Protein AF-A0A7S1X0M6-F1 (afdb_monomer_lite)

Sequence (164 aa):
LETGEHKEVVVNGDTSEGIHVVTPTCNAQTASPELFYVFTVPRGKSYGYDIRTTDYDTVVMLMKGDCLDASNSVNCNDDGTPPGDLGSRIQGVVTEGDYYIMVDGYSSADFGPFTLRAVFVNGCTPQCDGNFCGDDGCGGMCGTCEGGEMCATDNRCYPDPCTP

pLDDT: mean 94.02, std 6.2, range [65.62, 98.75]

Radius of gyration: 17.65 Å; chains: 1; bounding box: 41×24×59 Å

Structure (mmCIF, N/CA/C/O backbone):
data_AF-A0A7S1X0M6-F1
#
_entry.id   AF-A0A7S1X0M6-F1
#
loop_
_atom_site.group_PDB
_atom_site.id
_atom_site.type_symbol
_atom_site.label_atom_id
_atom_site.label_alt_id
_atom_site.label_comp_id
_atom_site.label_asym_id
_atom_site.label_entity_id
_atom_site.label_seq_id
_atom_site.pdbx_PDB_ins_code
_atom_site.Cartn_x
_atom_site.Cartn_y
_atom_site.Cartn_z
_atom_site.occupancy
_atom_site.B_iso_or_equiv
_atom_site.auth_seq_id
_atom_site.auth_comp_id
_atom_site.auth_asym_id
_atom_site.auth_atom_id
_atom_site.pdbx_PDB_model_num
ATOM 1 N N . LEU A 1 1 ? -18.623 -2.908 -0.967 1.00 67.56 1 LEU A N 1
ATOM 2 C CA . LEU A 1 1 ? -18.394 -2.201 0.299 1.00 67.56 1 LEU A CA 1
ATOM 3 C C . LEU A 1 1 ? -19.593 -1.331 0.608 1.00 67.56 1 LEU A C 1
ATOM 5 O O . LEU A 1 1 ? -19.852 -0.356 -0.104 1.00 67.56 1 LEU A O 1
ATOM 9 N N . GLU A 1 2 ? -20.354 -1.740 1.610 1.00 71.88 2 GLU A N 1
ATOM 10 C CA . GLU A 1 2 ? -21.268 -0.881 2.357 1.00 71.88 2 GLU A CA 1
ATOM 11 C C . GLU A 1 2 ? -20.471 0.120 3.216 1.00 71.88 2 GLU A C 1
ATOM 13 O O . GLU A 1 2 ? -19.246 0.044 3.307 1.00 71.88 2 GLU A O 1
ATOM 18 N N . THR A 1 3 ? -21.127 1.138 3.779 1.00 68.19 3 THR A N 1
ATOM 19 C CA . THR A 1 3 ? -20.458 2.135 4.641 1.00 68.19 3 THR A CA 1
ATOM 20 C C . THR A 1 3 ? -19.877 1.458 5.884 1.00 68.19 3 THR A C 1
ATOM 22 O O . THR A 1 3 ? -20.598 0.741 6.568 1.00 68.19 3 THR A O 1
ATOM 25 N N . GLY A 1 4 ? -18.589 1.683 6.161 1.00 67.06 4 GLY A N 1
ATOM 26 C CA . GLY A 1 4 ? -17.861 1.046 7.269 1.00 67.06 4 GLY A CA 1
ATOM 27 C C . GLY A 1 4 ? -17.448 -0.413 7.031 1.00 67.06 4 GLY A C 1
ATOM 28 O O . GLY A 1 4 ? -16.785 -1.014 7.874 1.00 67.06 4 GLY A O 1
ATOM 29 N N . GLU A 1 5 ? -17.785 -0.996 5.874 1.00 81.94 5 GLU A N 1
ATOM 30 C CA . GLU A 1 5 ? -17.308 -2.330 5.505 1.00 81.94 5 GLU A CA 1
ATOM 31 C C . GLU A 1 5 ? -15.820 -2.276 5.143 1.00 81.94 5 GLU A C 1
ATOM 33 O O . GLU A 1 5 ? -15.410 -1.510 4.263 1.00 81.94 5 GLU A O 1
ATOM 38 N N . HIS A 1 6 ? -15.040 -3.132 5.800 1.00 88.50 6 HIS A N 1
ATOM 39 C CA . HIS A 1 6 ? -13.618 -3.318 5.558 1.00 88.50 6 HIS A CA 1
ATOM 40 C C . HIS A 1 6 ? -13.408 -4.518 4.642 1.00 88.50 6 HIS A C 1
ATOM 42 O O . HIS A 1 6 ? -13.889 -5.616 4.922 1.00 88.50 6 HIS A O 1
ATOM 48 N N . LYS A 1 7 ? -12.651 -4.329 3.564 1.00 92.44 7 LYS A N 1
ATOM 49 C CA . LYS A 1 7 ? -12.161 -5.432 2.739 1.00 92.44 7 LYS A CA 1
ATOM 50 C C . LYS A 1 7 ? -10.652 -5.464 2.778 1.00 92.44 7 LYS A C 1
ATOM 52 O O . LYS A 1 7 ? -10.000 -4.534 2.315 1.00 92.44 7 LYS A O 1
ATOM 57 N N . GLU A 1 8 ? -10.131 -6.572 3.274 1.00 93.75 8 GLU A N 1
ATOM 58 C CA . GLU A 1 8 ? -8.712 -6.875 3.265 1.00 93.75 8 GLU A CA 1
ATOM 59 C C . GLU A 1 8 ? -8.386 -7.848 2.133 1.00 93.75 8 GLU A C 1
ATOM 61 O O . GLU A 1 8 ? -9.112 -8.814 1.880 1.00 93.75 8 GLU A O 1
ATOM 66 N N . VAL A 1 9 ? -7.289 -7.569 1.442 1.00 96.06 9 VAL A N 1
ATOM 67 C CA . VAL A 1 9 ? -6.694 -8.439 0.436 1.00 96.06 9 VAL A CA 1
ATOM 68 C C . VAL A 1 9 ? -5.223 -8.599 0.786 1.00 96.06 9 VAL A C 1
ATOM 70 O O . VAL A 1 9 ? -4.514 -7.605 0.934 1.00 96.06 9 VAL A O 1
ATOM 73 N N . VAL A 1 10 ? -4.776 -9.847 0.900 1.00 98.06 10 VAL A N 1
ATOM 74 C CA . VAL A 1 10 ? -3.363 -10.190 1.076 1.00 98.06 10 VAL A CA 1
ATOM 75 C C . VAL A 1 10 ? -2.913 -10.982 -0.139 1.00 98.06 10 VAL A C 1
ATOM 77 O O . VAL A 1 10 ? -3.573 -11.944 -0.538 1.00 98.06 10 VAL A O 1
ATOM 80 N N . VAL A 1 11 ? -1.809 -10.555 -0.738 1.00 98.19 11 VAL A N 1
ATOM 81 C CA . VAL A 1 11 ? -1.202 -11.184 -1.908 1.00 98.19 11 VAL A CA 1
ATOM 82 C C . VAL A 1 11 ? 0.262 -11.447 -1.606 1.00 98.19 11 VAL A C 1
ATOM 84 O O . VAL A 1 11 ? 0.958 -10.559 -1.130 1.00 98.19 11 VAL A O 1
ATOM 87 N N . ASN A 1 12 ? 0.723 -12.653 -1.924 1.00 98.50 12 ASN A N 1
ATOM 88 C CA . ASN A 1 12 ? 2.147 -12.955 -1.987 1.00 98.50 12 ASN A CA 1
ATOM 89 C C . ASN A 1 12 ? 2.571 -12.830 -3.451 1.00 98.50 12 ASN A C 1
ATOM 91 O O . ASN A 1 12 ? 1.986 -13.501 -4.307 1.00 98.50 12 ASN A O 1
ATOM 95 N N . GLY A 1 13 ? 3.529 -11.955 -3.729 1.00 98.25 13 GLY A N 1
ATOM 96 C CA . GLY A 1 13 ? 4.093 -11.735 -5.059 1.00 98.25 13 GLY A CA 1
ATOM 97 C C . GLY A 1 13 ? 5.608 -11.882 -5.046 1.00 98.25 13 GLY A C 1
ATOM 98 O O . GLY A 1 13 ? 6.202 -12.081 -3.990 1.00 98.25 13 GLY A O 1
ATOM 99 N N . ASP A 1 14 ? 6.225 -11.784 -6.220 1.00 98.62 14 ASP A N 1
ATOM 100 C CA . ASP A 1 14 ? 7.679 -11.789 -6.366 1.00 98.62 14 ASP A CA 1
ATOM 101 C C . ASP A 1 14 ? 8.087 -10.854 -7.509 1.00 98.62 14 ASP A C 1
ATOM 103 O O . ASP A 1 14 ? 7.818 -11.135 -8.678 1.00 98.62 14 ASP A O 1
ATOM 107 N N . THR A 1 15 ? 8.710 -9.716 -7.186 1.00 98.31 15 THR A N 1
ATOM 108 C CA . THR A 1 15 ? 9.124 -8.740 -8.205 1.00 98.31 15 THR A CA 1
ATOM 109 C C . THR A 1 15 ? 10.215 -9.283 -9.122 1.00 98.31 15 THR A C 1
ATOM 111 O O . THR A 1 15 ? 10.332 -8.803 -10.243 1.00 98.31 15 THR A O 1
ATOM 114 N N . SER A 1 16 ? 10.937 -10.349 -8.752 1.00 98.12 16 SER A N 1
ATOM 115 C CA . SER A 1 16 ? 11.914 -10.983 -9.650 1.00 98.12 16 SER A CA 1
ATOM 116 C C . SER A 1 16 ? 11.293 -11.566 -10.930 1.00 98.12 16 SER A C 1
ATOM 118 O O . SER A 1 16 ? 12.006 -11.791 -11.909 1.00 98.12 16 SER A O 1
ATOM 120 N N . GLU A 1 17 ? 9.971 -11.771 -10.953 1.00 96.81 17 GLU A N 1
ATOM 121 C CA . GLU A 1 17 ? 9.214 -12.199 -12.136 1.00 96.81 17 GLU A CA 1
ATOM 122 C C . GLU A 1 17 ? 8.806 -11.029 -13.055 1.00 96.81 17 GLU A C 1
ATOM 124 O O . GLU A 1 17 ? 8.289 -11.250 -14.155 1.00 96.81 17 GLU A O 1
ATOM 129 N N . GLY A 1 18 ? 9.017 -9.789 -12.608 1.00 95.69 18 GLY A N 1
ATOM 130 C CA . GLY A 1 18 ? 8.673 -8.561 -13.316 1.00 95.69 18 GLY A CA 1
ATOM 131 C C . GLY A 1 18 ? 9.774 -8.039 -14.241 1.00 95.69 18 GLY A C 1
ATOM 132 O O . GLY A 1 18 ? 10.808 -8.666 -14.479 1.00 95.69 18 GLY A O 1
ATOM 133 N N . ILE A 1 19 ? 9.547 -6.835 -14.761 1.00 94.38 19 ILE A N 1
ATOM 134 C CA . ILE A 1 19 ? 10.539 -6.042 -15.495 1.00 94.38 19 ILE A CA 1
ATOM 135 C C . ILE A 1 19 ? 10.423 -4.583 -15.067 1.00 94.38 19 ILE A C 1
ATOM 137 O O . ILE A 1 19 ? 9.343 -4.157 -14.670 1.00 94.38 19 ILE A O 1
ATOM 141 N N . HIS A 1 20 ? 11.516 -3.829 -15.197 1.00 95.81 20 HIS A N 1
ATOM 142 C CA . HIS A 1 20 ? 11.476 -2.392 -14.963 1.00 95.81 20 HIS A CA 1
ATOM 143 C C . HIS A 1 20 ? 10.856 -1.651 -16.157 1.00 95.81 20 HIS A C 1
ATOM 145 O O . HIS A 1 20 ? 11.399 -1.718 -17.268 1.00 95.81 20 HIS A O 1
ATOM 151 N N . VAL A 1 21 ? 9.743 -0.949 -15.951 1.00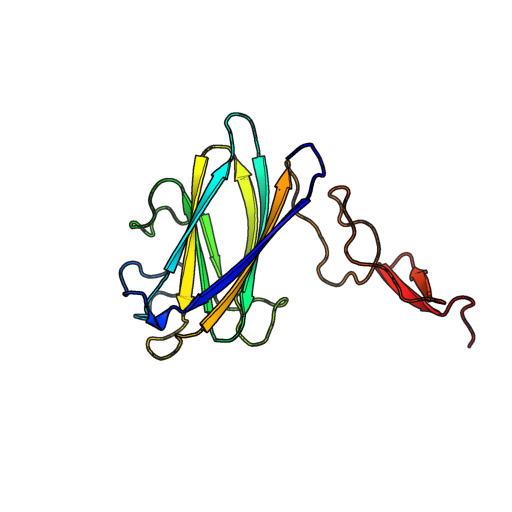 94.56 21 VAL A N 1
ATOM 152 C CA . VAL A 1 21 ? 9.018 -0.172 -16.977 1.00 94.56 21 VAL A CA 1
ATOM 153 C C . VAL A 1 21 ? 8.755 1.260 -16.519 1.00 94.56 21 VAL A C 1
ATOM 155 O O . VAL A 1 21 ? 8.864 2.187 -17.326 1.00 94.56 21 VAL A O 1
ATOM 158 N N . VAL A 1 22 ? 8.417 1.454 -15.248 1.00 95.75 22 VAL A N 1
ATOM 159 C CA . VAL A 1 22 ? 7.995 2.735 -14.681 1.00 95.75 22 VAL A CA 1
ATOM 160 C C . VAL A 1 22 ? 8.877 3.102 -13.501 1.00 95.75 22 VAL A C 1
ATOM 162 O O . VAL A 1 22 ? 8.987 2.367 -12.533 1.00 95.75 22 VAL A O 1
ATOM 165 N N . THR A 1 23 ? 9.454 4.300 -13.540 1.00 96.12 23 THR A N 1
ATOM 166 C CA . THR A 1 23 ? 10.186 4.847 -12.395 1.00 96.12 23 THR A CA 1
ATOM 167 C C . THR A 1 23 ? 9.206 5.471 -11.384 1.00 96.12 23 THR A C 1
ATOM 169 O O . THR A 1 23 ? 8.460 6.383 -11.764 1.00 96.12 23 THR A O 1
ATOM 172 N N . PRO A 1 24 ? 9.196 5.045 -10.104 1.00 96.44 24 PRO A N 1
ATOM 173 C CA . PRO A 1 24 ? 8.344 5.622 -9.069 1.00 96.44 24 PRO A CA 1
ATOM 174 C C . PRO A 1 24 ? 8.574 7.126 -8.881 1.00 96.44 24 PRO A C 1
ATOM 176 O O . PRO A 1 24 ? 9.705 7.614 -8.863 1.00 96.44 24 PRO A O 1
ATOM 179 N N . THR A 1 25 ? 7.508 7.889 -8.626 1.00 96.88 25 THR A N 1
ATOM 180 C CA . THR A 1 25 ? 7.625 9.348 -8.422 1.00 96.88 25 THR A CA 1
ATOM 181 C C . THR A 1 25 ? 8.339 9.740 -7.129 1.00 96.88 25 THR A C 1
ATOM 183 O O . THR A 1 25 ? 8.835 10.858 -7.018 1.00 96.88 25 THR A O 1
ATOM 186 N N . CYS A 1 26 ? 8.365 8.844 -6.144 1.00 96.00 26 CYS A N 1
ATOM 187 C CA . CYS A 1 26 ? 9.045 9.034 -4.865 1.00 96.00 26 CYS A CA 1
ATOM 188 C C . CYS A 1 26 ? 10.450 8.417 -4.831 1.00 96.00 26 CYS A C 1
ATOM 190 O O . CYS A 1 26 ? 11.178 8.652 -3.875 1.00 96.00 26 CYS A O 1
ATOM 192 N N . ASN A 1 27 ? 10.861 7.698 -5.883 1.00 91.81 27 ASN A N 1
ATOM 193 C CA . ASN A 1 27 ? 12.203 7.143 -6.002 1.00 91.81 27 ASN A CA 1
ATOM 194 C C . ASN A 1 27 ? 12.646 7.107 -7.472 1.00 91.81 27 ASN A C 1
ATOM 196 O O . ASN A 1 27 ? 12.355 6.177 -8.217 1.00 91.81 27 ASN A O 1
ATOM 200 N N . ALA A 1 28 ? 13.378 8.142 -7.886 1.00 85.88 28 ALA A N 1
ATOM 201 C CA . ALA A 1 28 ? 13.758 8.346 -9.283 1.00 85.88 28 ALA A CA 1
ATOM 202 C C . ALA A 1 28 ? 15.020 7.581 -9.730 1.00 85.88 28 ALA A C 1
ATOM 204 O O . ALA A 1 28 ? 15.450 7.745 -10.871 1.00 85.88 28 ALA A O 1
ATOM 205 N N . GLN A 1 29 ? 15.674 6.836 -8.834 1.00 81.88 29 GLN A N 1
ATOM 206 C CA . GLN A 1 29 ? 16.985 6.221 -9.099 1.00 81.88 29 GLN A CA 1
ATOM 207 C C . GLN A 1 29 ? 16.932 4.697 -9.186 1.00 81.88 29 GLN A C 1
ATOM 209 O O . GLN A 1 29 ? 17.944 4.074 -9.516 1.00 81.88 29 GLN A O 1
ATOM 214 N N . THR A 1 30 ? 15.774 4.102 -8.912 1.00 87.44 30 THR A N 1
ATOM 215 C CA . THR A 1 30 ? 15.589 2.665 -9.057 1.00 87.44 30 THR A CA 1
ATOM 216 C C . THR A 1 30 ? 15.545 2.246 -10.527 1.00 87.44 30 THR A C 1
ATOM 218 O O . THR A 1 30 ? 15.154 3.004 -11.415 1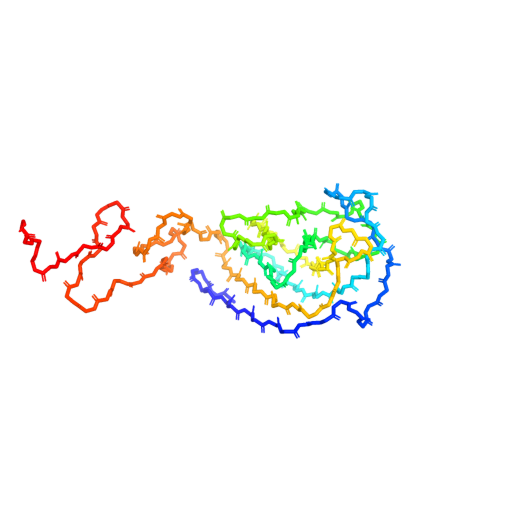.00 87.44 30 THR A O 1
ATOM 221 N N . ALA A 1 31 ? 15.979 1.014 -10.762 1.00 91.88 31 ALA A N 1
ATOM 222 C CA . ALA A 1 31 ? 15.739 0.259 -11.985 1.00 91.88 31 ALA A CA 1
ATOM 223 C C . ALA A 1 31 ? 15.303 -1.169 -11.617 1.00 91.88 31 ALA A C 1
ATOM 225 O O . ALA A 1 31 ? 15.635 -2.122 -12.330 1.00 91.88 31 ALA A O 1
ATOM 226 N N . SER A 1 32 ? 14.682 -1.322 -10.442 1.00 96.81 32 SER A N 1
ATOM 227 C CA . SER A 1 32 ? 14.218 -2.614 -9.961 1.00 96.81 32 SER A CA 1
ATOM 228 C C . SER A 1 32 ? 13.007 -3.076 -10.776 1.00 96.81 32 SER A C 1
ATOM 230 O O . SER A 1 32 ? 12.275 -2.250 -11.322 1.00 96.81 32 SER A O 1
ATOM 232 N N . PRO A 1 33 ? 12.823 -4.390 -10.962 1.00 97.50 33 PRO A N 1
ATOM 233 C CA . PRO A 1 33 ? 11.599 -4.915 -11.543 1.00 97.50 33 PRO A CA 1
ATOM 234 C C . PRO A 1 33 ? 10.362 -4.571 -10.704 1.00 97.50 33 PRO A C 1
ATOM 236 O O . PRO A 1 33 ? 10.393 -4.698 -9.480 1.00 97.50 33 PRO A O 1
ATOM 239 N N . GLU A 1 34 ? 9.243 -4.264 -11.361 1.00 97.06 34 GLU A N 1
ATOM 240 C CA . GLU A 1 34 ? 7.970 -4.035 -10.675 1.00 97.06 34 GLU A CA 1
ATOM 241 C C . GLU A 1 34 ? 6.867 -5.038 -11.051 1.00 97.06 34 GLU A C 1
ATOM 243 O O . GLU A 1 34 ? 6.884 -5.686 -12.103 1.00 97.06 34 GLU A O 1
ATOM 248 N N . LEU A 1 35 ? 5.859 -5.131 -10.181 1.00 98.19 35 LEU A N 1
ATOM 249 C CA . LEU A 1 35 ? 4.581 -5.786 -10.456 1.00 98.19 35 LEU A CA 1
ATOM 250 C C . LEU A 1 35 ? 3.415 -4.820 -10.246 1.00 98.19 35 LEU A C 1
ATOM 252 O O . LEU A 1 35 ? 3.417 -3.992 -9.334 1.00 98.19 35 LEU A O 1
ATOM 256 N N . PHE A 1 36 ? 2.373 -4.988 -11.062 1.00 98.06 36 PHE A N 1
ATOM 257 C CA . PHE A 1 36 ? 1.150 -4.195 -10.994 1.00 98.06 36 PHE A CA 1
ATOM 258 C C . PHE A 1 36 ? -0.043 -5.025 -10.527 1.00 98.06 36 PHE A C 1
ATOM 260 O O . PHE A 1 36 ? -0.320 -6.107 -11.046 1.00 98.06 36 PHE A O 1
ATOM 267 N N . TYR A 1 37 ? -0.821 -4.449 -9.619 1.00 98.38 37 TYR A N 1
ATOM 268 C CA . TYR A 1 37 ? -2.129 -4.937 -9.194 1.00 98.38 37 TYR A CA 1
ATOM 269 C C . TYR A 1 37 ? -3.184 -3.882 -9.490 1.00 98.38 37 TYR A C 1
ATOM 271 O O . TYR A 1 37 ? -2.880 -2.696 -9.537 1.00 98.38 37 TYR A O 1
ATOM 279 N N . VAL A 1 38 ? -4.436 -4.293 -9.673 1.00 97.81 38 VAL A N 1
ATOM 280 C CA . VAL A 1 38 ? -5.514 -3.384 -10.078 1.00 97.81 38 VAL A CA 1
ATOM 281 C C . VAL A 1 38 ? -6.712 -3.491 -9.147 1.00 97.81 38 VAL A C 1
ATOM 283 O O . VAL A 1 38 ? -7.088 -4.580 -8.707 1.00 97.81 38 VAL A O 1
ATOM 286 N N . PHE A 1 39 ? -7.344 -2.354 -8.879 1.00 97.31 39 PHE A N 1
ATOM 287 C CA . PHE A 1 39 ? -8.673 -2.304 -8.288 1.00 97.31 39 PHE A CA 1
ATOM 288 C C . PHE A 1 39 ? -9.508 -1.184 -8.910 1.00 97.31 39 PHE A C 1
ATOM 290 O O . PHE A 1 39 ? -8.988 -0.192 -9.415 1.00 97.31 39 PHE A O 1
ATOM 297 N N . THR A 1 40 ? -10.827 -1.337 -8.830 1.00 97.06 40 THR A N 1
ATOM 298 C CA . THR A 1 40 ? -11.788 -0.360 -9.350 1.00 97.06 40 THR A CA 1
ATOM 299 C C . THR A 1 40 ? -12.636 0.184 -8.211 1.00 97.06 40 THR A C 1
ATOM 301 O O . THR A 1 40 ? -13.223 -0.579 -7.436 1.00 97.06 40 THR A O 1
ATOM 304 N N . VAL A 1 41 ? -12.755 1.507 -8.139 1.00 96.75 41 VAL A N 1
ATOM 305 C CA . VAL A 1 41 ? -13.742 2.187 -7.298 1.00 96.75 41 VAL A CA 1
ATOM 306 C C . VAL A 1 41 ? -15.001 2.412 -8.145 1.00 96.75 41 VAL A C 1
ATOM 308 O O . VAL A 1 41 ? -14.934 3.126 -9.150 1.00 96.75 41 VAL A O 1
ATOM 311 N N . PRO A 1 42 ? -16.157 1.820 -7.786 1.00 95.38 42 PRO A N 1
ATOM 312 C CA . PRO A 1 42 ? -17.379 1.962 -8.571 1.00 95.38 42 PRO A CA 1
ATOM 313 C C . PRO A 1 42 ? -17.855 3.414 -8.684 1.00 95.38 42 PRO A C 1
ATOM 315 O O . PRO A 1 42 ? -17.602 4.241 -7.806 1.00 95.38 42 PRO A O 1
ATOM 318 N N . ARG A 1 43 ? -18.629 3.700 -9.738 1.00 96.19 43 ARG A N 1
ATOM 319 C CA . ARG A 1 43 ? -19.220 5.024 -9.964 1.00 96.19 43 ARG A CA 1
ATOM 320 C C . ARG A 1 43 ? -20.009 5.506 -8.736 1.00 96.19 43 ARG A C 1
ATOM 322 O O . ARG A 1 43 ? -20.825 4.765 -8.188 1.00 96.19 43 ARG A O 1
ATOM 329 N N . GLY A 1 44 ? -19.789 6.751 -8.323 1.00 93.81 44 GLY A N 1
ATOM 330 C CA . GLY A 1 44 ? -20.431 7.388 -7.173 1.00 93.81 44 GLY A CA 1
ATOM 331 C C . GLY A 1 44 ? -19.948 6.886 -5.810 1.00 93.81 44 GLY A C 1
ATOM 332 O O . GLY A 1 44 ? -20.601 7.166 -4.805 1.00 93.81 44 GLY A O 1
ATOM 333 N N . LYS A 1 45 ? -18.845 6.128 -5.755 1.00 93.62 45 LYS A N 1
ATOM 334 C CA . LYS A 1 45 ? -18.222 5.664 -4.510 1.00 93.62 45 LYS A CA 1
ATOM 335 C C . LYS A 1 45 ? -16.871 6.338 -4.280 1.00 93.62 45 LYS A C 1
ATOM 337 O O . LYS A 1 45 ? -16.241 6.854 -5.204 1.00 93.62 45 LYS A O 1
ATOM 342 N N . SER A 1 46 ? -16.436 6.302 -3.028 1.00 94.94 46 SER A N 1
ATOM 343 C CA . SER A 1 46 ? -15.067 6.591 -2.621 1.00 94.94 46 SER A CA 1
ATOM 344 C C . SER A 1 46 ? -14.597 5.501 -1.675 1.00 94.94 46 SER A C 1
ATOM 346 O O . SER A 1 46 ? -15.380 5.042 -0.849 1.00 94.94 46 SER A O 1
ATOM 348 N N . TYR A 1 47 ? -13.342 5.081 -1.788 1.00 96.31 47 TYR A N 1
ATOM 349 C CA . TYR A 1 47 ? -12.713 4.119 -0.887 1.00 96.31 47 TYR A CA 1
ATOM 350 C C . TYR A 1 47 ? -11.509 4.777 -0.224 1.00 96.31 47 TYR A C 1
ATOM 352 O O . TYR A 1 47 ? -10.642 5.313 -0.914 1.00 96.31 47 TYR A O 1
ATOM 360 N N . GLY A 1 48 ? -11.455 4.751 1.105 1.00 96.06 48 GLY A N 1
ATOM 361 C CA . GLY A 1 48 ? -10.185 4.897 1.794 1.00 96.06 48 GLY A CA 1
ATOM 362 C C . GLY A 1 48 ? -9.383 3.612 1.673 1.00 96.06 48 GLY A C 1
ATOM 363 O O . GLY A 1 48 ? -9.957 2.525 1.562 1.00 96.06 48 GLY A O 1
ATOM 364 N N . TYR A 1 49 ? -8.065 3.748 1.634 1.00 96.81 49 TYR A N 1
ATOM 365 C CA . TYR A 1 49 ? -7.141 2.638 1.473 1.00 96.81 49 TYR A CA 1
ATOM 366 C C . TYR A 1 49 ? -5.977 2.729 2.463 1.00 96.81 49 TYR A C 1
ATOM 368 O O . TYR A 1 49 ? -5.535 3.824 2.815 1.00 96.81 49 TYR A O 1
ATOM 376 N N . ASP A 1 50 ? -5.484 1.566 2.879 1.00 96.44 50 ASP A N 1
ATOM 377 C CA . ASP A 1 50 ? -4.197 1.362 3.546 1.00 96.44 50 ASP A CA 1
ATOM 378 C C . ASP A 1 50 ? -3.506 0.188 2.859 1.00 96.44 50 ASP A C 1
ATOM 380 O O . ASP A 1 50 ? -3.975 -0.950 2.936 1.00 96.44 50 ASP A O 1
ATOM 384 N N . ILE A 1 51 ? -2.450 0.494 2.113 1.00 98.12 51 ILE A N 1
ATOM 385 C CA . ILE A 1 51 ? -1.703 -0.470 1.313 1.00 98.12 51 ILE A CA 1
ATOM 386 C C . ILE A 1 51 ? -0.289 -0.530 1.867 1.00 98.12 51 ILE A C 1
ATOM 388 O O . ILE A 1 51 ? 0.362 0.506 1.995 1.00 98.12 51 ILE A O 1
ATOM 392 N N . ARG A 1 52 ? 0.169 -1.741 2.181 1.00 98.19 52 ARG A N 1
ATOM 393 C CA . ARG A 1 52 ? 1.475 -2.018 2.779 1.00 98.19 52 ARG A CA 1
ATOM 394 C C . ARG A 1 52 ? 2.183 -3.128 2.025 1.00 98.19 52 ARG A C 1
ATOM 396 O O . ARG A 1 52 ? 1.533 -4.094 1.618 1.00 98.19 52 ARG A O 1
ATOM 403 N N . THR A 1 53 ? 3.494 -3.004 1.912 1.00 98.62 53 THR A N 1
ATOM 404 C CA . THR A 1 53 ? 4.389 -4.028 1.373 1.00 98.62 53 THR A CA 1
ATOM 405 C C . THR A 1 53 ? 5.469 -4.356 2.394 1.00 98.62 53 THR A C 1
ATOM 407 O O . THR A 1 53 ? 5.866 -3.489 3.168 1.00 98.62 53 THR A O 1
ATOM 410 N N . THR A 1 54 ? 5.901 -5.612 2.451 1.00 98.50 54 THR A N 1
ATOM 411 C CA . THR A 1 54 ? 6.931 -6.088 3.390 1.00 98.50 54 THR A CA 1
ATOM 412 C C . THR A 1 54 ? 7.939 -6.993 2.688 1.00 98.50 54 THR A C 1
ATOM 414 O O . THR A 1 54 ? 7.809 -7.266 1.498 1.00 98.50 54 THR A O 1
ATOM 417 N N . ASP A 1 55 ? 8.894 -7.501 3.472 1.00 98.12 55 ASP A N 1
ATOM 418 C CA . ASP A 1 55 ? 9.856 -8.563 3.141 1.00 98.12 55 ASP A CA 1
ATOM 419 C C . ASP A 1 55 ? 11.140 -8.104 2.425 1.00 98.12 55 ASP A C 1
ATOM 421 O O . ASP A 1 55 ? 12.147 -8.810 2.499 1.00 98.12 55 ASP A O 1
ATOM 425 N N . TYR A 1 56 ? 11.159 -6.907 1.835 1.00 97.56 56 TYR A N 1
ATOM 426 C CA . TYR A 1 56 ? 12.377 -6.226 1.380 1.00 97.56 56 TYR A CA 1
ATOM 427 C C . TYR A 1 56 ? 12.196 -4.694 1.364 1.00 97.56 56 TYR A C 1
ATOM 429 O O . TYR A 1 56 ? 11.134 -4.197 1.736 1.00 97.56 56 TYR A O 1
ATOM 437 N N . ASP A 1 57 ? 13.235 -3.967 0.933 1.00 97.62 57 ASP A N 1
ATOM 438 C CA . ASP A 1 57 ? 13.227 -2.512 0.712 1.00 97.62 57 ASP A CA 1
ATOM 439 C C . ASP A 1 57 ? 12.355 -2.129 -0.503 1.00 97.62 57 ASP A C 1
ATOM 441 O O . ASP A 1 57 ? 12.808 -2.031 -1.653 1.00 97.62 57 ASP A O 1
ATOM 445 N N . THR A 1 58 ? 11.049 -2.065 -0.255 1.00 98.06 58 THR A N 1
ATOM 446 C CA . THR A 1 58 ? 10.017 -1.899 -1.287 1.00 98.06 58 THR A CA 1
ATOM 447 C C . THR A 1 58 ? 9.807 -0.431 -1.652 1.00 98.06 58 THR A C 1
ATOM 449 O O . THR A 1 58 ? 10.107 0.477 -0.886 1.00 98.06 58 THR A O 1
ATOM 452 N N . VAL A 1 59 ? 9.209 -0.189 -2.817 1.00 98.31 59 VAL A N 1
ATOM 453 C CA . VAL A 1 59 ? 8.557 1.086 -3.142 1.00 98.31 59 VAL A CA 1
ATOM 454 C C . VAL A 1 59 ? 7.143 0.784 -3.615 1.00 98.31 59 VAL A C 1
ATOM 456 O O . VAL A 1 59 ? 6.948 -0.043 -4.505 1.00 98.31 59 VAL A O 1
ATOM 459 N N . VAL A 1 60 ? 6.140 1.461 -3.056 1.00 98.56 60 VAL A N 1
ATOM 460 C CA . VAL A 1 60 ? 4.746 1.331 -3.496 1.00 98.56 60 VAL A CA 1
ATOM 461 C C . VAL A 1 60 ? 4.246 2.634 -4.109 1.00 98.56 60 VAL A C 1
ATOM 463 O O . VAL A 1 60 ? 4.363 3.706 -3.515 1.00 98.56 60 VAL A O 1
ATOM 466 N N . MET A 1 61 ? 3.646 2.551 -5.296 1.00 98.44 61 MET A N 1
ATOM 467 C CA . MET A 1 61 ? 3.017 3.688 -5.971 1.00 98.44 61 MET A CA 1
ATOM 468 C C . MET A 1 61 ? 1.593 3.342 -6.400 1.00 98.44 61 MET A C 1
ATOM 470 O O . MET A 1 61 ? 1.331 2.286 -6.967 1.00 98.44 61 MET A O 1
ATOM 474 N N . LEU A 1 62 ? 0.658 4.251 -6.148 1.00 98.75 62 LEU A N 1
ATOM 475 C CA . LEU A 1 62 ? -0.714 4.182 -6.629 1.00 98.75 62 LEU A CA 1
ATOM 476 C C . LEU A 1 62 ? -0.875 5.107 -7.832 1.00 98.75 62 LEU A C 1
ATOM 478 O O . LEU A 1 62 ? -0.581 6.294 -7.728 1.00 98.75 62 LEU A O 1
ATOM 482 N N . MET A 1 63 ? -1.406 4.594 -8.936 1.00 98.62 63 MET A N 1
ATOM 483 C CA . MET A 1 63 ? -1.711 5.361 -10.148 1.00 98.62 63 MET A CA 1
ATOM 484 C C . MET A 1 63 ? -3.186 5.254 -10.521 1.00 98.62 63 MET A C 1
ATOM 486 O O . MET A 1 63 ? -3.853 4.285 -10.155 1.00 98.62 63 MET A O 1
ATOM 490 N N . LYS A 1 64 ? -3.703 6.242 -11.260 1.00 98.44 64 LYS A N 1
ATOM 491 C CA . LYS A 1 64 ? -5.089 6.258 -11.756 1.00 98.44 64 LYS A CA 1
ATOM 492 C C . LYS A 1 64 ? -5.148 6.159 -13.281 1.00 98.44 64 LYS A C 1
ATOM 494 O O . LYS A 1 64 ? -4.526 6.950 -13.977 1.00 98.44 64 LYS A O 1
ATOM 499 N N . GLY A 1 65 ? -5.991 5.267 -13.798 1.00 97.56 65 GLY A N 1
ATOM 500 C CA . GLY A 1 65 ? -6.334 5.169 -15.223 1.00 97.56 65 GLY A CA 1
ATOM 501 C C . GLY A 1 65 ? -5.306 4.436 -16.090 1.00 97.56 65 GLY A C 1
ATOM 502 O O . GLY A 1 65 ? -5.696 3.528 -16.821 1.00 97.56 65 GLY A O 1
ATOM 503 N N . ASP A 1 66 ? -4.022 4.770 -15.970 1.00 95.44 66 ASP A N 1
ATOM 504 C CA . ASP A 1 66 ? -2.914 4.125 -16.688 1.00 95.44 66 ASP A CA 1
ATOM 505 C C . ASP A 1 66 ? -1.799 3.739 -15.704 1.00 95.44 66 ASP A C 1
ATOM 507 O O . ASP A 1 66 ? -1.493 4.499 -14.782 1.00 95.44 66 ASP A O 1
ATOM 511 N N . CYS A 1 67 ? -1.214 2.556 -15.887 1.00 95.56 67 CYS A N 1
ATOM 512 C CA . CYS A 1 67 ? -0.101 2.056 -15.085 1.00 95.56 67 CYS A CA 1
ATOM 513 C C . CYS A 1 67 ? 1.275 2.283 -15.716 1.00 95.56 67 CYS A C 1
ATOM 515 O O . CYS A 1 67 ? 2.261 1.979 -15.061 1.00 95.56 67 CYS A O 1
ATOM 517 N N . LEU A 1 68 ? 1.361 2.787 -16.952 1.00 95.69 68 LEU A N 1
ATOM 518 C CA . LEU A 1 68 ? 2.623 2.948 -17.688 1.00 95.69 68 LEU A CA 1
ATOM 519 C C . LEU A 1 68 ? 3.127 4.398 -17.749 1.00 95.69 68 LEU A C 1
ATOM 521 O O . LEU A 1 68 ? 4.167 4.666 -18.348 1.00 95.69 68 LEU A O 1
ATOM 525 N N . ASP A 1 69 ? 2.408 5.337 -17.137 1.00 95.31 69 ASP A N 1
ATOM 526 C CA . ASP A 1 69 ? 2.778 6.751 -17.079 1.00 95.31 69 ASP A CA 1
ATOM 527 C C . ASP A 1 69 ? 2.763 7.234 -15.626 1.00 95.31 69 ASP A C 1
ATOM 529 O O . ASP A 1 69 ? 1.704 7.491 -15.045 1.00 95.31 69 ASP A O 1
ATOM 533 N N . ALA A 1 70 ? 3.964 7.390 -15.058 1.00 94.62 70 ALA A N 1
ATOM 534 C CA . ALA A 1 70 ? 4.182 7.841 -13.684 1.00 94.62 70 ALA A CA 1
ATOM 535 C C . ALA A 1 70 ? 3.562 9.219 -13.381 1.00 94.62 70 ALA A C 1
ATOM 537 O O . ALA A 1 70 ? 3.348 9.550 -12.214 1.00 94.62 70 ALA A O 1
ATOM 538 N N . SER A 1 71 ? 3.229 10.032 -14.394 1.00 95.69 71 SER A N 1
ATOM 539 C CA . SER A 1 71 ? 2.516 11.298 -14.178 1.00 95.69 71 SER A CA 1
ATOM 540 C C . SER A 1 71 ? 1.089 11.104 -13.646 1.00 95.69 71 SER A C 1
ATOM 542 O O . SER A 1 71 ? 0.528 12.030 -13.060 1.00 95.69 71 SER A O 1
ATOM 544 N N . ASN A 1 72 ? 0.535 9.890 -13.754 1.00 97.19 72 ASN A N 1
ATOM 545 C CA . ASN A 1 72 ? -0.740 9.499 -13.150 1.00 97.19 72 ASN A CA 1
ATOM 546 C C . ASN A 1 72 ? -0.621 9.079 -11.675 1.00 97.19 72 ASN A C 1
ATOM 548 O O . ASN A 1 72 ? -1.585 8.543 -11.115 1.00 97.19 72 ASN A O 1
ATOM 552 N N . SER A 1 73 ? 0.540 9.300 -11.046 1.00 97.75 73 SER A N 1
ATOM 553 C CA . SER A 1 73 ? 0.763 9.036 -9.624 1.00 97.75 73 SER A CA 1
ATOM 554 C C . SER A 1 73 ? -0.242 9.791 -8.751 1.00 97.75 73 SER A C 1
ATOM 556 O O . SER A 1 73 ? -0.459 10.997 -8.876 1.00 97.75 73 SER A O 1
ATOM 558 N N . VAL A 1 74 ? -0.877 9.039 -7.858 1.00 98.31 74 VAL A N 1
ATOM 559 C CA . VAL A 1 74 ? -1.826 9.507 -6.844 1.00 98.31 74 VAL A CA 1
ATOM 560 C C . VAL A 1 74 ? -1.134 9.579 -5.490 1.00 98.31 74 VAL A C 1
ATOM 562 O O . VAL A 1 74 ? -1.353 10.519 -4.729 1.00 98.31 74 VAL A O 1
ATOM 565 N N . ASN A 1 75 ? -0.329 8.566 -5.173 1.00 98.38 75 ASN A N 1
ATOM 566 C CA . ASN A 1 75 ? 0.432 8.468 -3.935 1.00 98.38 75 ASN A CA 1
ATOM 567 C C . ASN A 1 75 ? 1.634 7.538 -4.160 1.00 98.38 75 ASN A C 1
ATOM 569 O O . ASN A 1 75 ? 1.541 6.613 -4.963 1.00 98.38 75 ASN A O 1
ATOM 573 N N . CYS A 1 76 ? 2.743 7.771 -3.470 1.00 98.44 76 CYS A N 1
ATOM 574 C CA . CYS A 1 76 ? 3.968 6.989 -3.593 1.00 98.44 76 CYS A CA 1
ATOM 575 C C . CYS A 1 76 ? 4.733 7.038 -2.274 1.00 98.44 76 CYS A C 1
ATOM 577 O O . CYS A 1 76 ? 4.806 8.105 -1.661 1.00 98.44 76 CYS A O 1
ATOM 579 N N . ASN A 1 77 ? 5.307 5.911 -1.863 1.00 98.25 77 ASN A N 1
ATOM 580 C CA . ASN A 1 77 ? 6.136 5.825 -0.668 1.00 98.25 77 ASN A CA 1
ATOM 581 C C . ASN A 1 77 ? 7.182 4.707 -0.794 1.00 98.25 77 ASN A C 1
ATOM 583 O O . ASN A 1 77 ? 6.847 3.635 -1.294 1.00 98.25 77 ASN A O 1
ATOM 587 N N . ASP A 1 78 ? 8.395 4.935 -0.292 1.00 97.12 78 ASP A N 1
ATOM 588 C CA . ASP A 1 78 ? 9.465 3.936 -0.147 1.00 97.12 78 ASP A CA 1
ATOM 589 C C . ASP A 1 78 ? 9.440 3.300 1.253 1.00 97.12 78 ASP A C 1
ATOM 591 O O . ASP A 1 78 ? 9.107 2.131 1.381 1.00 97.12 78 ASP A O 1
ATOM 595 N N . ASP A 1 79 ? 9.562 4.079 2.323 1.00 96.56 79 ASP A N 1
ATOM 596 C CA . ASP A 1 79 ? 9.630 3.549 3.690 1.00 96.56 79 ASP A CA 1
ATOM 597 C C . ASP A 1 79 ? 8.426 3.952 4.545 1.00 96.56 79 ASP A C 1
ATOM 599 O O . ASP A 1 79 ? 8.040 5.122 4.604 1.00 96.56 79 ASP A O 1
ATOM 603 N N . GLY A 1 80 ? 7.800 2.993 5.227 1.00 94.94 80 GLY A N 1
ATOM 604 C CA . GLY A 1 80 ? 6.644 3.228 6.095 1.00 94.94 80 GLY A CA 1
ATOM 605 C C . GLY A 1 80 ? 6.831 2.646 7.493 1.00 94.94 80 GLY A C 1
ATOM 606 O O . GLY A 1 80 ? 7.396 1.574 7.664 1.00 94.94 80 GLY A O 1
ATOM 607 N N . THR A 1 81 ? 6.321 3.314 8.533 1.00 92.88 81 THR A N 1
ATOM 608 C CA . THR A 1 81 ? 6.188 2.728 9.882 1.00 92.88 81 THR A CA 1
ATOM 609 C C . THR A 1 81 ? 4.799 3.027 10.454 1.00 92.88 81 THR A C 1
ATOM 611 O O . THR A 1 81 ? 4.541 4.173 10.824 1.00 92.88 81 THR A O 1
ATOM 614 N N . PRO A 1 82 ? 3.903 2.020 10.553 1.00 92.19 82 PRO A N 1
ATOM 615 C CA . PRO A 1 82 ? 4.039 0.651 10.017 1.00 92.19 82 PRO A CA 1
ATOM 616 C C . PRO A 1 82 ? 4.150 0.629 8.471 1.00 92.19 82 PRO A C 1
ATOM 618 O O . PRO A 1 82 ? 3.751 1.609 7.842 1.00 92.19 82 PRO A O 1
ATOM 621 N N . PRO A 1 83 ? 4.628 -0.464 7.838 1.00 93.62 83 PRO A N 1
ATOM 622 C CA . PRO A 1 83 ? 4.973 -1.761 8.433 1.00 93.62 83 PRO A CA 1
ATOM 623 C C . PRO A 1 83 ? 6.346 -1.834 9.124 1.00 93.62 83 PRO A C 1
ATOM 625 O O . PRO A 1 83 ? 6.493 -2.663 10.015 1.00 93.62 83 PRO A O 1
ATOM 628 N N . GLY A 1 84 ? 7.290 -0.945 8.813 1.00 94.56 84 GLY A N 1
ATOM 629 C CA . GLY A 1 84 ? 8.676 -1.024 9.283 1.00 94.56 84 GLY A CA 1
ATOM 630 C C . GLY A 1 84 ? 9.537 -1.928 8.398 1.00 94.56 84 GLY A C 1
ATOM 631 O O . GLY A 1 84 ? 9.080 -2.392 7.358 1.00 94.56 84 GLY A O 1
ATOM 632 N N . ASP A 1 85 ? 10.788 -2.151 8.811 1.00 96.62 85 ASP A N 1
ATOM 633 C CA . ASP A 1 85 ? 11.748 -3.037 8.129 1.00 96.62 85 ASP A CA 1
ATOM 634 C C . ASP A 1 85 ? 11.916 -2.756 6.620 1.00 96.62 85 ASP A C 1
ATOM 636 O O . ASP A 1 85 ? 12.047 -3.680 5.824 1.00 96.62 85 ASP A O 1
ATOM 640 N N . LEU A 1 86 ? 11.920 -1.468 6.245 1.00 97.38 86 LEU A N 1
ATOM 641 C CA . LEU A 1 86 ? 12.005 -0.962 4.859 1.00 97.38 86 LEU A CA 1
ATOM 642 C C . LEU A 1 86 ? 10.799 -1.321 3.963 1.00 97.38 86 LEU A C 1
ATOM 644 O O . LEU A 1 86 ? 10.809 -1.177 2.743 1.00 97.38 86 LEU A O 1
ATOM 648 N N . GLY A 1 87 ? 9.710 -1.790 4.572 1.00 98.06 87 GLY A N 1
ATOM 649 C CA . GLY A 1 87 ? 8.442 -1.967 3.884 1.00 98.06 87 GLY A CA 1
ATOM 650 C C . GLY A 1 87 ? 7.733 -0.632 3.646 1.00 98.06 87 GLY A C 1
ATOM 651 O O . GLY A 1 87 ? 7.673 0.231 4.528 1.00 98.06 87 GLY A O 1
ATOM 652 N N . SER A 1 88 ? 7.117 -0.478 2.477 1.00 98.38 88 SER A N 1
ATOM 653 C CA . SER A 1 88 ? 6.395 0.738 2.112 1.00 98.38 88 SER A CA 1
ATOM 654 C C . SER A 1 88 ? 4.968 0.748 2.628 1.00 98.38 88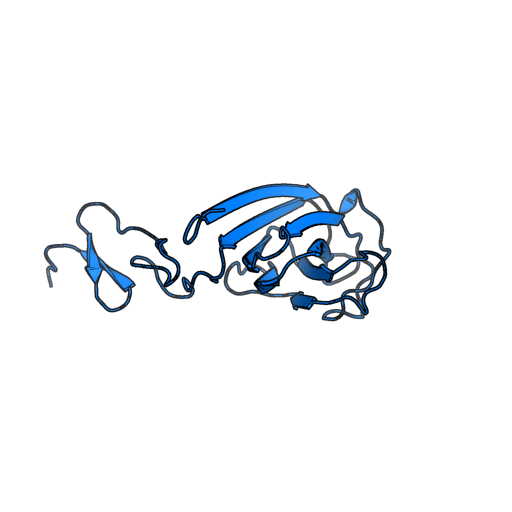 SER A C 1
ATOM 656 O O . SER A 1 88 ? 4.320 -0.288 2.817 1.00 98.38 88 SER A O 1
ATOM 658 N N . ARG A 1 89 ? 4.417 1.956 2.764 1.00 98.06 89 ARG A N 1
ATOM 659 C CA . ARG A 1 89 ? 2.991 2.142 3.012 1.00 98.06 89 ARG A CA 1
ATOM 660 C C . ARG A 1 89 ? 2.450 3.395 2.358 1.00 98.06 89 ARG A C 1
ATOM 662 O O . ARG A 1 89 ? 3.024 4.467 2.482 1.00 98.06 89 ARG A O 1
ATOM 669 N N . ILE A 1 90 ? 1.268 3.275 1.766 1.00 98.00 90 ILE A N 1
ATOM 670 C CA . ILE A 1 90 ? 0.471 4.416 1.321 1.00 98.00 90 ILE A CA 1
ATOM 671 C C . ILE A 1 90 ? -0.937 4.340 1.897 1.00 98.00 90 ILE A C 1
ATOM 673 O O . ILE A 1 90 ? -1.550 3.274 1.985 1.00 98.00 90 ILE A O 1
ATOM 677 N N . GLN A 1 91 ? -1.470 5.505 2.247 1.00 96.62 91 GLN A N 1
ATOM 678 C CA . GLN A 1 91 ? -2.841 5.659 2.707 1.00 96.62 91 GLN A CA 1
ATOM 679 C C . GLN A 1 91 ? -3.495 6.877 2.071 1.00 96.62 91 GLN A C 1
ATOM 681 O O . GLN A 1 91 ? -2.829 7.845 1.701 1.00 96.62 91 GLN A O 1
ATOM 686 N N . GLY A 1 92 ? -4.815 6.844 1.963 1.00 95.75 92 GLY A N 1
ATOM 687 C CA . GLY A 1 92 ? -5.578 7.977 1.461 1.00 95.75 92 GLY A CA 1
ATOM 688 C C . GLY A 1 92 ? -7.014 7.602 1.156 1.00 95.75 92 GLY A C 1
ATOM 689 O O . GLY A 1 92 ? -7.492 6.553 1.584 1.00 95.75 92 GLY A O 1
ATOM 690 N N . VAL A 1 93 ? -7.688 8.465 0.398 1.00 96.31 93 VAL A N 1
ATOM 691 C CA . VAL A 1 93 ? -9.041 8.239 -0.117 1.00 96.31 93 VAL A CA 1
ATOM 692 C C . VAL A 1 93 ? -9.048 8.485 -1.617 1.00 96.31 93 VAL A C 1
ATOM 694 O O . VAL A 1 93 ? -8.568 9.512 -2.091 1.00 96.31 93 VAL A O 1
ATOM 697 N N . VAL A 1 94 ? -9.631 7.552 -2.361 1.00 97.31 94 VAL A N 1
ATOM 698 C CA . VAL A 1 94 ? -9.841 7.641 -3.807 1.00 97.31 94 VAL A CA 1
ATOM 699 C C . VAL A 1 94 ? -11.325 7.637 -4.142 1.00 97.31 94 VAL A C 1
ATOM 701 O O . VAL A 1 94 ? -12.138 7.053 -3.430 1.00 97.31 94 VAL A O 1
ATOM 704 N N . THR A 1 95 ? -11.691 8.309 -5.229 1.00 97.06 95 THR A N 1
ATOM 705 C CA . THR A 1 95 ? -13.050 8.314 -5.791 1.00 97.06 95 THR A CA 1
ATOM 706 C C . THR A 1 95 ? -13.149 7.338 -6.960 1.00 97.06 95 THR A C 1
ATOM 708 O O . THR A 1 95 ? -12.185 6.648 -7.268 1.00 97.06 95 THR A O 1
ATOM 711 N N . GLU A 1 96 ? -14.312 7.268 -7.609 1.00 97.38 96 GLU A N 1
ATOM 712 C CA . GLU A 1 96 ? -14.547 6.424 -8.783 1.00 97.38 96 GLU A CA 1
ATOM 713 C C . GLU A 1 96 ? -13.399 6.424 -9.816 1.00 97.38 96 GLU A C 1
ATOM 715 O O . GLU A 1 96 ? -12.811 7.466 -10.143 1.00 97.38 96 GLU A O 1
ATOM 720 N N . GLY A 1 97 ? -13.097 5.240 -10.350 1.00 97.94 97 GLY A N 1
ATOM 721 C CA . GLY A 1 97 ? -12.068 5.025 -11.367 1.00 97.94 97 GLY A CA 1
ATOM 722 C C . GLY A 1 97 ? -11.288 3.729 -11.171 1.00 97.94 97 GLY A C 1
ATOM 723 O O . GLY A 1 97 ? -11.441 3.045 -10.157 1.00 97.94 97 GLY A O 1
ATOM 724 N N . ASP A 1 98 ? -10.447 3.422 -12.153 1.00 98.38 98 ASP A N 1
ATOM 725 C CA . ASP A 1 98 ? -9.511 2.301 -12.110 1.00 98.38 98 ASP A CA 1
ATOM 726 C C . ASP A 1 98 ? -8.161 2.770 -11.574 1.00 98.38 98 ASP A C 1
ATOM 728 O O . ASP A 1 98 ? -7.658 3.832 -11.960 1.00 98.38 98 ASP A O 1
ATOM 732 N N . TYR A 1 99 ? -7.598 1.981 -10.669 1.00 98.69 99 TYR A N 1
ATOM 733 C CA . TYR A 1 99 ? -6.367 2.287 -9.963 1.00 98.69 99 TYR A CA 1
ATOM 734 C C . TYR A 1 99 ? -5.407 1.110 -10.016 1.00 98.69 99 TYR A C 1
ATOM 736 O O . TYR A 1 99 ? -5.818 -0.048 -9.922 1.00 98.69 99 TYR A O 1
ATOM 744 N N . TYR A 1 100 ? -4.122 1.433 -10.105 1.00 98.62 100 TYR A N 1
ATOM 745 C CA . TYR A 1 100 ? -3.039 0.469 -10.200 1.00 98.62 100 TYR A CA 1
ATOM 746 C C . TYR A 1 100 ? -2.083 0.652 -9.032 1.00 98.62 100 TYR A C 1
ATOM 748 O O . TYR A 1 100 ? -1.619 1.761 -8.779 1.00 98.62 100 TYR A O 1
ATOM 756 N N . ILE A 1 101 ? -1.810 -0.434 -8.322 1.00 98.75 101 ILE A N 1
ATOM 757 C CA . ILE A 1 101 ? -0.814 -0.513 -7.260 1.00 98.75 101 ILE A CA 1
ATOM 758 C C . ILE A 1 101 ? 0.437 -1.104 -7.893 1.00 98.75 101 ILE A C 1
ATOM 760 O O . ILE A 1 101 ? 0.422 -2.255 -8.324 1.00 98.75 101 ILE A O 1
ATOM 764 N N . MET A 1 102 ? 1.490 -0.310 -7.962 1.00 98.44 102 MET A N 1
ATOM 765 C CA . MET A 1 102 ? 2.820 -0.730 -8.371 1.00 98.44 102 MET A CA 1
ATOM 766 C C . MET A 1 102 ? 3.616 -1.096 -7.124 1.00 98.44 102 MET A C 1
ATOM 768 O O . MET A 1 102 ? 3.685 -0.286 -6.199 1.00 98.44 102 MET A O 1
ATOM 772 N N . VAL A 1 103 ? 4.188 -2.296 -7.107 1.00 98.56 103 VAL A N 1
ATOM 773 C CA . VAL A 1 103 ? 5.183 -2.720 -6.117 1.00 98.56 103 VAL A CA 1
ATOM 774 C C . VAL A 1 103 ? 6.513 -2.858 -6.839 1.00 98.56 103 VAL A C 1
ATOM 776 O O . VAL A 1 103 ? 6.617 -3.640 -7.781 1.00 98.56 103 VAL A O 1
ATOM 779 N N . ASP A 1 104 ? 7.487 -2.078 -6.400 1.00 98.25 104 ASP A N 1
ATOM 780 C CA . ASP A 1 104 ? 8.839 -1.945 -6.943 1.00 98.25 104 ASP A CA 1
ATOM 781 C C . ASP A 1 104 ? 9.839 -2.056 -5.768 1.00 98.25 104 ASP A C 1
ATOM 783 O O . ASP A 1 104 ? 9.457 -2.433 -4.650 1.00 98.25 104 ASP A O 1
ATOM 787 N N . GLY A 1 105 ? 11.113 -1.759 -5.985 1.00 97.81 105 GLY A N 1
ATOM 788 C CA . GLY A 1 105 ? 12.137 -1.692 -4.949 1.00 97.81 105 GLY A CA 1
ATOM 789 C C . GLY A 1 105 ? 12.948 -0.411 -4.972 1.00 9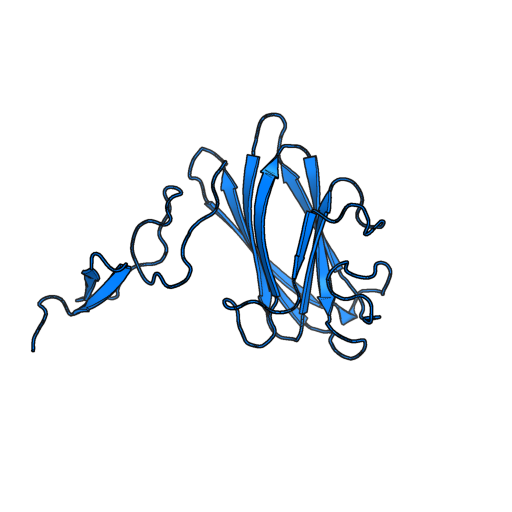7.81 105 GLY A C 1
ATOM 790 O O . GLY A 1 105 ? 12.974 0.325 -5.963 1.00 97.81 105 GLY A O 1
ATOM 791 N N . TYR A 1 106 ? 13.609 -0.135 -3.850 1.00 96.94 106 TYR A N 1
ATOM 792 C CA . TYR A 1 106 ? 14.339 1.112 -3.652 1.00 96.94 106 TYR A CA 1
ATOM 793 C C . TYR A 1 106 ? 15.538 1.268 -4.595 1.00 96.94 106 TYR A C 1
ATOM 795 O O . TYR A 1 106 ? 15.788 2.354 -5.130 1.00 96.94 106 TYR A O 1
ATOM 803 N N . SER A 1 107 ? 16.277 0.190 -4.839 1.00 95.50 107 SER A N 1
ATOM 804 C CA . SER A 1 107 ? 17.377 0.154 -5.796 1.00 95.50 107 SER A CA 1
ATOM 805 C C . SER A 1 107 ? 17.268 -1.046 -6.731 1.00 95.50 107 SER A C 1
ATOM 807 O O . SER A 1 107 ? 16.479 -1.961 -6.525 1.00 95.50 107 SER A O 1
ATOM 809 N N . SER A 1 108 ? 18.133 -1.095 -7.745 1.00 94.31 108 SER A N 1
ATOM 810 C CA . SER A 1 108 ? 18.219 -2.235 -8.666 1.00 94.31 108 SER A CA 1
ATOM 811 C C . SER A 1 108 ? 18.640 -3.561 -8.013 1.00 94.31 108 SER A C 1
ATOM 813 O O . SER A 1 108 ? 18.641 -4.589 -8.690 1.00 94.31 108 SER A O 1
ATOM 815 N N . ALA A 1 109 ? 19.039 -3.551 -6.739 1.00 95.62 109 ALA A N 1
ATOM 816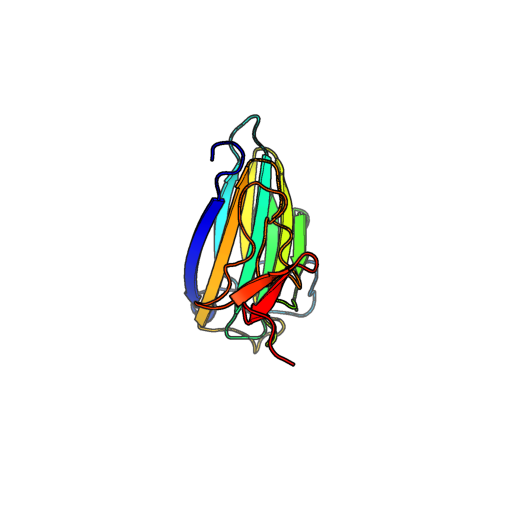 C CA . ALA A 1 109 ? 19.340 -4.750 -5.962 1.00 95.62 109 ALA A CA 1
ATOM 817 C C . ALA A 1 109 ? 18.164 -5.214 -5.084 1.00 95.62 109 ALA A C 1
ATOM 819 O O . ALA A 1 109 ? 18.227 -6.320 -4.548 1.00 95.62 109 ALA A O 1
ATOM 820 N N . ASP A 1 110 ? 17.114 -4.401 -4.953 1.00 97.38 110 ASP A N 1
ATOM 821 C CA . ASP A 1 110 ? 16.005 -4.635 -4.032 1.00 97.38 110 ASP A CA 1
ATOM 822 C C . ASP A 1 110 ? 14.807 -5.181 -4.808 1.00 97.38 110 ASP A C 1
ATOM 824 O O . ASP A 1 110 ? 13.985 -4.445 -5.345 1.00 97.38 110 ASP A O 1
ATOM 828 N N . PHE A 1 111 ? 14.748 -6.501 -4.929 1.00 97.88 111 PHE A N 1
ATOM 829 C CA . PHE A 1 111 ? 13.643 -7.219 -5.555 1.00 97.88 111 PHE A CA 1
ATOM 830 C C . PHE A 1 111 ? 13.558 -8.632 -4.988 1.00 97.88 111 PHE A C 1
ATOM 832 O O . PHE A 1 111 ? 14.527 -9.162 -4.435 1.00 97.88 111 PHE A O 1
ATOM 839 N N . GLY A 1 112 ? 12.412 -9.273 -5.180 1.00 98.38 112 GLY A N 1
ATOM 840 C CA . GLY A 1 112 ? 12.179 -10.636 -4.733 1.00 98.38 112 GLY A CA 1
ATOM 841 C C . GLY A 1 112 ? 10.769 -10.833 -4.183 1.00 98.38 112 GLY A C 1
ATOM 842 O O . GLY A 1 112 ? 9.867 -10.047 -4.494 1.00 98.38 112 GLY A O 1
ATOM 843 N N . PRO A 1 113 ? 10.561 -11.886 -3.374 1.00 98.69 113 PRO A N 1
ATOM 844 C CA . PRO A 1 113 ? 9.263 -12.174 -2.789 1.00 98.69 113 PRO A CA 1
ATOM 845 C C . PRO A 1 113 ? 8.832 -11.072 -1.816 1.00 98.69 113 PRO A C 1
ATOM 847 O O . PRO A 1 113 ? 9.631 -10.607 -1.007 1.00 98.69 113 PRO A O 1
ATOM 850 N N . PHE A 1 114 ? 7.554 -10.704 -1.869 1.00 98.62 114 PHE A N 1
ATOM 851 C CA . PHE A 1 114 ? 6.922 -9.742 -0.969 1.00 98.62 114 PHE A CA 1
ATOM 852 C C . PHE A 1 114 ? 5.500 -10.142 -0.603 1.00 98.62 114 PHE A C 1
ATOM 854 O O . PHE A 1 114 ? 4.797 -10.833 -1.350 1.00 98.62 114 PHE A O 1
ATOM 861 N N . THR A 1 115 ? 5.040 -9.592 0.513 1.00 98.75 115 THR A N 1
ATOM 862 C CA . THR A 1 115 ? 3.636 -9.586 0.909 1.00 98.75 115 THR A CA 1
ATOM 863 C C . THR A 1 115 ? 3.040 -8.205 0.664 1.00 98.75 115 THR A C 1
ATOM 865 O O . THR A 1 115 ? 3.487 -7.212 1.231 1.00 98.75 115 THR A O 1
ATOM 868 N N . LEU A 1 116 ? 1.991 -8.135 -0.154 1.00 98.62 116 LEU A N 1
ATOM 869 C CA . LEU A 1 116 ? 1.145 -6.956 -0.329 1.00 98.62 116 LEU A CA 1
ATOM 870 C C . LEU A 1 116 ? -0.128 -7.129 0.497 1.00 98.62 116 LEU A C 1
ATOM 872 O O . LEU A 1 116 ? -0.922 -8.038 0.250 1.00 98.62 116 LEU A O 1
ATOM 876 N N . ARG A 1 117 ? -0.368 -6.211 1.431 1.00 97.94 117 ARG A N 1
ATOM 877 C CA . ARG A 1 117 ? -1.615 -6.117 2.194 1.00 97.94 117 ARG A CA 1
ATOM 878 C C . ARG A 1 117 ? -2.341 -4.832 1.826 1.00 97.94 117 ARG A C 1
ATOM 880 O O . ARG A 1 117 ? -1.833 -3.746 2.078 1.00 97.94 117 ARG A O 1
ATOM 887 N N . ALA A 1 118 ? -3.548 -4.950 1.287 1.00 97.31 118 ALA A N 1
ATOM 888 C CA . ALA A 1 118 ? -4.401 -3.820 0.940 1.00 97.31 118 ALA A CA 1
ATOM 889 C C . ALA A 1 118 ? -5.728 -3.892 1.703 1.00 97.31 118 ALA A C 1
ATOM 891 O O . ALA A 1 118 ? -6.491 -4.848 1.557 1.00 97.31 118 ALA A O 1
ATOM 892 N N . VAL A 1 119 ? -6.014 -2.866 2.500 1.00 94.81 119 VAL A N 1
ATOM 893 C CA . VAL A 1 119 ? -7.298 -2.678 3.183 1.00 94.81 119 VAL A CA 1
ATOM 894 C C . VAL A 1 119 ? -8.052 -1.549 2.506 1.00 94.81 119 VAL A C 1
ATOM 896 O O . VAL A 1 119 ? -7.502 -0.469 2.310 1.00 94.81 119 VAL A O 1
ATOM 899 N N . PHE A 1 120 ? -9.320 -1.788 2.185 1.00 95.25 120 PHE A N 1
ATOM 900 C CA . PHE A 1 120 ? -10.224 -0.807 1.598 1.00 95.25 120 PHE A CA 1
ATOM 901 C C . PHE A 1 120 ? -11.456 -0.622 2.471 1.00 95.25 120 PHE A C 1
ATOM 903 O O . PHE A 1 120 ? -12.049 -1.603 2.923 1.00 95.25 120 PHE A O 1
ATOM 910 N N . VAL A 1 121 ? -11.874 0.630 2.645 1.00 94.38 121 VAL A N 1
ATOM 911 C CA . VAL A 1 121 ? -13.042 0.991 3.454 1.00 94.38 121 VAL A CA 1
ATOM 912 C C . VAL A 1 121 ? -13.869 2.038 2.728 1.00 94.38 121 VAL A C 1
ATOM 914 O O . VAL A 1 121 ? -13.341 2.992 2.160 1.00 94.38 121 VAL A O 1
ATOM 917 N N . ASN A 1 122 ? -15.188 1.869 2.702 1.00 91.06 122 ASN A N 1
ATOM 918 C CA . ASN A 1 122 ? -16.059 2.777 1.960 1.00 91.06 122 ASN A CA 1
ATOM 919 C C . ASN A 1 122 ? -16.107 4.178 2.592 1.00 91.06 122 ASN A C 1
ATOM 921 O O . ASN A 1 122 ? -16.716 4.369 3.641 1.00 91.06 122 ASN A O 1
ATOM 925 N N . GLY A 1 123 ? -15.504 5.154 1.911 1.00 86.44 123 GLY A N 1
ATOM 926 C CA . GLY A 1 123 ? -15.551 6.577 2.236 1.00 86.44 123 GLY A CA 1
ATOM 927 C C . GLY A 1 123 ? -14.738 7.023 3.450 1.00 86.44 123 GLY A C 1
ATOM 928 O O . GLY A 1 123 ? -14.940 8.147 3.899 1.00 86.44 123 GLY A O 1
ATOM 929 N N . CYS A 1 124 ? -13.852 6.183 3.988 1.00 90.50 124 CYS A N 1
ATOM 930 C CA . CYS A 1 124 ? -13.111 6.467 5.219 1.00 90.50 124 CYS A CA 1
ATOM 931 C C . CYS A 1 124 ? -11.750 5.760 5.220 1.00 90.50 124 CYS A C 1
ATOM 933 O O . CYS A 1 124 ? -11.636 4.698 4.623 1.00 90.50 124 CYS A O 1
ATOM 935 N N . THR A 1 125 ? -10.731 6.323 5.873 1.00 90.12 125 THR A N 1
ATOM 936 C CA . THR A 1 125 ? -9.409 5.689 6.032 1.00 90.12 125 THR A CA 1
ATOM 937 C C . THR A 1 125 ? -9.182 5.355 7.507 1.00 90.12 125 THR A C 1
ATOM 939 O O . THR A 1 125 ? -9.095 6.298 8.298 1.00 90.12 125 THR A O 1
ATOM 942 N N . PRO A 1 126 ? -9.060 4.069 7.890 1.00 90.25 126 PRO A N 1
ATOM 943 C CA . PRO A 1 126 ? -8.847 3.664 9.281 1.00 90.25 126 PRO A CA 1
ATOM 944 C C . PRO A 1 126 ? -7.636 4.349 9.918 1.00 90.25 126 PRO A C 1
ATOM 946 O O . PRO A 1 126 ? -6.566 4.422 9.308 1.00 90.25 126 PRO A O 1
ATOM 949 N N . GLN A 1 127 ? -7.796 4.838 11.147 1.00 90.62 127 GLN A N 1
ATOM 950 C CA . GLN A 1 127 ? -6.770 5.557 11.906 1.00 90.62 127 GLN A CA 1
ATOM 951 C C . GLN A 1 127 ? -6.244 4.694 13.054 1.00 90.62 127 GLN A C 1
ATOM 953 O O . GLN A 1 127 ? -6.596 4.884 14.217 1.00 90.62 127 GLN A O 1
ATOM 958 N N . CYS A 1 128 ? -5.384 3.733 12.715 1.00 91.50 128 CYS A N 1
ATOM 959 C CA . CYS A 1 128 ? -4.866 2.759 13.681 1.00 91.50 128 CYS A CA 1
ATOM 960 C C . CYS A 1 128 ? -3.403 2.920 14.054 1.00 91.50 128 CYS A C 1
ATOM 962 O O . CYS A 1 128 ? -2.881 2.151 14.858 1.00 91.50 128 CYS A O 1
ATOM 964 N N . ASP A 1 129 ? -2.737 3.934 13.520 1.00 91.62 129 ASP A N 1
ATOM 965 C CA . ASP A 1 129 ? -1.339 4.172 13.840 1.00 91.62 129 ASP A CA 1
ATOM 966 C C . ASP A 1 129 ? -1.193 4.576 15.307 1.00 91.62 129 ASP A C 1
ATOM 968 O O . ASP A 1 129 ? -1.766 5.563 15.763 1.00 91.62 129 ASP A O 1
ATOM 972 N N . GLY A 1 130 ? -0.433 3.774 16.054 1.00 89.62 130 GLY A N 1
ATOM 973 C CA . GLY A 1 130 ? -0.236 3.953 17.492 1.00 89.62 130 GLY A CA 1
ATOM 974 C C . GLY A 1 130 ? -1.387 3.458 18.379 1.00 89.62 130 GLY A C 1
ATOM 975 O O . GLY A 1 130 ? -1.250 3.525 19.601 1.00 89.62 130 GLY A O 1
ATOM 976 N N . ASN A 1 131 ? -2.470 2.932 17.797 1.00 93.50 131 ASN A N 1
ATOM 977 C CA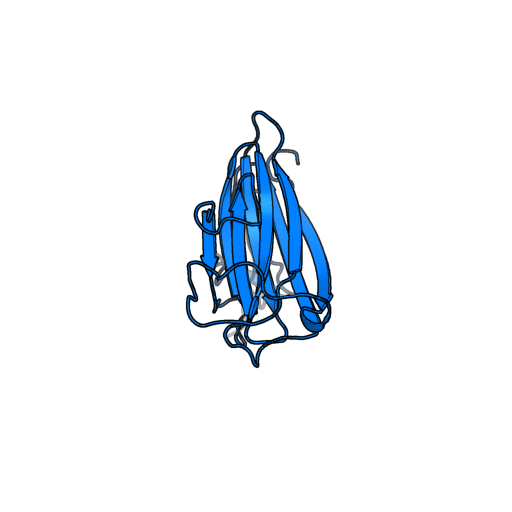 . ASN A 1 131 ? -3.611 2.367 18.520 1.00 93.50 131 ASN A CA 1
ATOM 978 C C . ASN A 1 131 ? -3.519 0.833 18.533 1.00 93.50 131 ASN A C 1
ATOM 980 O O . ASN A 1 131 ? -3.363 0.210 17.486 1.00 93.50 131 ASN A O 1
ATOM 984 N N . PHE A 1 132 ? -3.644 0.219 19.711 1.00 92.56 132 PHE A N 1
ATOM 985 C CA . PHE A 1 132 ? -3.598 -1.243 19.889 1.00 92.56 132 PHE A CA 1
ATOM 986 C C . PHE A 1 132 ? -4.989 -1.860 20.061 1.00 92.56 132 PHE A C 1
ATOM 988 O O . PHE A 1 132 ? -5.184 -3.061 19.883 1.00 92.56 132 PHE A O 1
ATOM 995 N N . CYS A 1 133 ? -5.965 -1.033 20.418 1.00 94.50 133 CYS A N 1
ATOM 996 C CA . CYS A 1 133 ? -7.361 -1.396 20.573 1.00 94.50 133 CYS A CA 1
ATOM 997 C C . CYS A 1 133 ? -8.246 -0.170 20.310 1.00 94.50 133 CYS A C 1
ATOM 999 O O . CYS A 1 133 ? -7.742 0.945 20.185 1.00 94.50 133 CYS A O 1
ATOM 1001 N N . GLY A 1 134 ? -9.562 -0.371 20.242 1.00 93.06 134 GLY A N 1
ATOM 1002 C CA . GLY A 1 134 ? -10.530 0.714 20.058 1.00 93.06 134 GLY A CA 1
ATOM 1003 C C . GLY A 1 134 ? -10.958 0.913 18.604 1.00 93.06 134 GLY A C 1
ATOM 1004 O O . GLY A 1 134 ? -10.514 0.194 17.711 1.00 93.06 134 GLY A O 1
ATOM 1005 N N . ASP A 1 135 ? -11.876 1.857 18.398 1.00 92.12 135 ASP A N 1
ATOM 1006 C CA . ASP A 1 135 ? -12.469 2.183 17.095 1.00 92.12 135 ASP A CA 1
ATOM 1007 C C . ASP A 1 135 ? -11.438 2.834 16.159 1.00 92.12 135 ASP A C 1
ATOM 1009 O O . ASP A 1 135 ? -10.580 3.600 16.602 1.00 92.12 135 ASP A O 1
ATOM 1013 N N . ASP A 1 136 ? -11.522 2.538 14.863 1.00 91.62 136 ASP A N 1
ATOM 1014 C CA . ASP A 1 136 ? -10.602 3.065 13.848 1.00 91.62 136 ASP A CA 1
ATOM 1015 C C . ASP A 1 136 ? -11.065 4.364 13.167 1.00 91.62 136 ASP A C 1
ATOM 1017 O O . ASP A 1 136 ? -10.434 4.839 12.218 1.00 91.62 136 ASP A O 1
ATOM 1021 N N . GLY A 1 137 ? -12.173 4.943 13.626 1.00 90.25 137 GLY A N 1
ATOM 1022 C CA . GLY A 1 137 ? -12.827 6.117 13.054 1.00 90.25 137 GLY A CA 1
ATOM 1023 C C . GLY A 1 137 ? -13.683 5.818 11.821 1.00 90.25 137 GLY A C 1
ATOM 1024 O O . GLY A 1 137 ? -14.336 6.724 11.299 1.00 90.25 137 GLY A O 1
ATOM 1025 N N . CYS A 1 138 ? -13.703 4.569 11.357 1.00 91.69 138 CYS A N 1
ATOM 1026 C CA . CYS A 1 138 ? -14.355 4.122 10.132 1.00 91.69 138 CYS A CA 1
ATOM 1027 C C . CYS A 1 138 ? -15.350 2.977 10.359 1.00 91.69 138 CYS A C 1
ATOM 1029 O O . CYS A 1 138 ? -15.796 2.354 9.393 1.00 91.69 138 CYS A O 1
ATOM 1031 N N . GLY A 1 139 ? -15.739 2.726 11.611 1.00 85.81 139 GLY A N 1
ATOM 1032 C CA . GLY A 1 139 ? -16.662 1.654 11.989 1.00 85.81 139 GLY A CA 1
ATOM 1033 C C . GLY A 1 139 ? -16.003 0.278 12.107 1.00 85.81 139 GLY A C 1
ATOM 1034 O O . GLY A 1 139 ? -16.714 -0.716 12.260 1.00 85.81 139 GLY A O 1
ATOM 1035 N N . GLY A 1 140 ? -14.673 0.214 12.016 1.00 86.50 140 GLY A N 1
ATOM 1036 C CA . GLY A 1 140 ? -13.860 -0.946 12.359 1.00 86.50 140 GLY A CA 1
ATOM 1037 C C . GLY A 1 140 ? -13.139 -0.750 13.695 1.00 86.50 140 GLY A C 1
ATOM 1038 O O . GLY A 1 140 ? -13.456 0.145 14.479 1.00 86.50 140 GLY A O 1
ATOM 1039 N N . MET A 1 141 ? -12.169 -1.619 13.977 1.00 90.19 141 MET A N 1
ATOM 1040 C CA . MET A 1 141 ? -11.355 -1.549 15.192 1.00 90.19 141 MET A CA 1
ATOM 1041 C C . MET A 1 141 ? -9.875 -1.703 14.858 1.00 90.19 141 MET A C 1
ATOM 1043 O O . MET A 1 141 ? -9.506 -2.523 14.019 1.00 90.19 141 MET A O 1
ATOM 1047 N N . CYS A 1 142 ? -9.024 -0.975 15.579 1.00 90.56 142 CYS A N 1
ATOM 1048 C CA . CYS A 1 142 ? -7.567 -1.042 15.440 1.00 90.56 142 CYS A CA 1
ATOM 1049 C C . CYS A 1 142 ? -6.933 -2.280 16.070 1.00 90.56 142 CYS A C 1
ATOM 1051 O O . CYS A 1 142 ? -5.771 -2.585 15.813 1.00 90.56 142 CYS A O 1
ATOM 1053 N N . GLY A 1 143 ? -7.712 -3.005 16.867 1.00 89.25 143 GLY A N 1
ATOM 1054 C CA . GLY A 1 143 ? -7.321 -4.244 17.513 1.00 89.25 143 GLY A CA 1
ATOM 1055 C C . GLY A 1 143 ? -8.247 -4.561 18.679 1.00 89.25 143 GLY A C 1
ATOM 1056 O O . GLY A 1 143 ? -9.216 -3.845 18.955 1.00 89.25 143 GLY A O 1
ATOM 1057 N N . THR A 1 144 ? -7.934 -5.641 19.381 1.00 92.31 144 THR A N 1
ATOM 1058 C CA . THR A 1 144 ? -8.612 -6.058 20.609 1.00 92.31 144 THR A CA 1
ATOM 1059 C C . THR A 1 144 ? -7.564 -6.456 21.632 1.00 92.31 144 THR A C 1
ATOM 1061 O O . THR A 1 144 ? -6.585 -7.102 21.268 1.00 92.31 144 THR A O 1
ATOM 1064 N N . CYS A 1 145 ? -7.785 -6.107 22.897 1.00 93.69 145 CYS A N 1
ATOM 1065 C CA . CYS A 1 145 ? -6.895 -6.523 23.975 1.00 93.69 145 CYS A CA 1
ATOM 1066 C C . CYS A 1 145 ? -7.039 -8.014 24.286 1.00 93.69 145 CYS A C 1
ATOM 1068 O O . CYS A 1 145 ? -8.083 -8.615 24.006 1.00 93.69 145 CYS A O 1
ATOM 1070 N N . GLU A 1 146 ? -5.990 -8.607 24.851 1.00 92.31 146 GLU A N 1
ATOM 1071 C CA . GLU A 1 146 ? -6.008 -10.016 25.226 1.00 92.31 146 GLU A CA 1
ATOM 1072 C C . GLU A 1 146 ? -6.901 -10.259 26.457 1.00 92.31 146 GLU A C 1
ATOM 1074 O O . GLU A 1 146 ? -7.409 -9.344 27.110 1.00 92.31 146 GLU A O 1
ATOM 1079 N N . GLY A 1 147 ? -7.159 -11.532 26.766 1.00 91.31 147 GLY A N 1
ATOM 1080 C CA . GLY A 1 147 ? -8.021 -11.901 27.887 1.00 91.31 147 GLY A CA 1
ATOM 1081 C C . GLY A 1 147 ? -7.471 -11.404 29.228 1.00 91.31 147 GLY A C 1
ATOM 1082 O O . GLY A 1 147 ? -6.349 -11.739 29.598 1.00 91.31 147 GLY A O 1
ATOM 1083 N N . GLY A 1 148 ? -8.294 -10.669 29.981 1.00 89.69 148 GLY A N 1
ATOM 1084 C CA . GLY A 1 148 ? -7.886 -10.052 31.248 1.00 89.69 148 GLY A CA 1
ATOM 1085 C C . GLY A 1 148 ? -7.288 -8.655 31.088 1.00 89.69 148 GLY A C 1
ATOM 1086 O O . GLY A 1 148 ? -6.749 -8.126 32.052 1.00 89.69 148 GLY A O 1
ATOM 1087 N N . GLU A 1 149 ? -7.389 -8.059 29.901 1.00 94.75 149 GLU A N 1
ATOM 1088 C CA . GLU A 1 149 ? -7.059 -6.663 29.652 1.00 94.75 149 GLU A CA 1
ATOM 1089 C C . GLU A 1 149 ? -8.299 -5.864 29.232 1.00 94.75 149 GLU A C 1
ATOM 1091 O O . GLU A 1 149 ? -9.242 -6.388 28.634 1.00 94.75 149 GLU A O 1
ATOM 1096 N N . MET A 1 150 ? -8.276 -4.564 29.508 1.00 93.25 150 MET A N 1
ATOM 1097 C CA . MET A 1 150 ? -9.253 -3.598 29.021 1.00 93.25 150 MET A CA 1
ATOM 1098 C C . MET A 1 150 ? -8.600 -2.604 28.062 1.00 93.25 150 MET A C 1
ATOM 1100 O O . MET A 1 150 ? -7.445 -2.211 28.236 1.00 93.25 150 MET A O 1
ATOM 1104 N N . CYS A 1 151 ? -9.375 -2.155 27.074 1.00 95.31 151 CYS A N 1
ATOM 1105 C CA . CYS A 1 151 ? -8.972 -1.048 26.218 1.00 95.31 151 CYS A CA 1
ATOM 1106 C C . CYS A 1 151 ? -9.219 0.276 26.945 1.00 95.31 151 CYS A C 1
ATOM 1108 O O . CYS A 1 151 ? -10.368 0.633 27.224 1.00 95.31 151 CYS A O 1
ATOM 1110 N N . ALA A 1 152 ? -8.150 0.991 27.280 1.00 92.88 152 ALA A N 1
ATOM 1111 C CA . ALA A 1 152 ? -8.247 2.303 27.902 1.00 92.88 152 ALA A CA 1
ATOM 1112 C C . ALA A 1 152 ? -8.506 3.410 26.868 1.00 92.88 152 ALA A C 1
ATOM 1114 O O . ALA A 1 152 ? -8.447 3.211 25.657 1.00 92.88 152 ALA A O 1
ATOM 1115 N N . THR A 1 153 ? -8.798 4.614 27.361 1.00 91.94 153 THR A N 1
ATOM 1116 C CA . THR A 1 153 ? -9.147 5.780 26.531 1.00 91.94 153 THR A CA 1
ATOM 1117 C C . THR A 1 153 ? -7.998 6.306 25.669 1.00 91.94 153 THR A C 1
ATOM 1119 O O . THR A 1 153 ? -8.230 7.139 24.801 1.00 91.94 153 THR A O 1
ATOM 1122 N N . ASP A 1 154 ? -6.765 5.875 25.930 1.00 93.25 154 ASP A N 1
ATOM 1123 C CA . ASP A 1 154 ? -5.578 6.147 25.114 1.00 93.25 154 ASP A CA 1
ATOM 1124 C C . ASP A 1 154 ? -5.339 5.062 24.045 1.00 93.25 154 ASP A C 1
ATOM 1126 O O . ASP A 1 154 ? -4.256 5.018 23.462 1.00 93.25 154 ASP A O 1
ATOM 1130 N N . ASN A 1 155 ? -6.334 4.197 23.793 1.00 94.81 155 ASN A N 1
ATOM 1131 C CA . ASN A 1 155 ? -6.302 3.104 22.816 1.00 94.81 155 ASN A CA 1
ATOM 1132 C C . ASN A 1 155 ? -5.178 2.082 23.064 1.00 94.81 155 ASN A C 1
ATOM 1134 O O . ASN A 1 155 ? -4.660 1.459 22.128 1.00 94.81 155 ASN A O 1
ATOM 1138 N N . ARG A 1 156 ? -4.800 1.903 24.336 1.00 94.31 156 ARG A N 1
ATOM 1139 C CA . ARG A 1 156 ? -3.849 0.885 24.796 1.00 94.31 156 ARG A CA 1
ATOM 1140 C C . ARG A 1 156 ? -4.520 -0.160 25.675 1.00 94.31 156 ARG A C 1
ATOM 1142 O O . ARG A 1 156 ? -5.525 0.103 26.337 1.00 94.31 156 ARG A O 1
ATOM 1149 N N . CYS A 1 157 ? -3.917 -1.341 25.683 1.00 93.88 157 CYS A N 1
ATOM 1150 C CA . CYS A 1 157 ? -4.344 -2.460 26.504 1.00 93.88 157 CYS A CA 1
ATOM 1151 C C . CYS A 1 157 ? -3.650 -2.423 27.863 1.00 93.88 157 CYS A C 1
ATOM 1153 O O . CYS A 1 157 ? -2.432 -2.256 27.944 1.00 93.88 157 CYS A O 1
ATOM 1155 N N . TYR A 1 158 ? -4.443 -2.556 28.924 1.00 92.75 158 TYR A N 1
ATOM 1156 C CA . TYR A 1 158 ? -3.964 -2.627 30.302 1.00 92.75 158 TYR A CA 1
ATOM 1157 C C . TYR A 1 158 ? -4.651 -3.778 31.037 1.00 92.75 158 TYR A C 1
ATOM 1159 O O . TYR A 1 158 ? -5.826 -4.025 30.763 1.00 92.75 158 TYR A O 1
ATOM 1167 N N . PRO A 1 159 ? -3.985 -4.431 32.005 1.00 92.75 159 PRO A N 1
ATOM 1168 C CA . PRO A 1 159 ? -4.614 -5.451 32.839 1.00 92.75 159 PRO A CA 1
ATOM 1169 C C . PRO A 1 159 ? -5.900 -4.957 33.517 1.00 92.75 159 PRO A C 1
ATOM 1171 O O . PRO A 1 159 ? -5.953 -3.831 34.019 1.00 92.75 159 PRO A O 1
ATOM 1174 N N . ASP A 1 160 ? -6.913 -5.820 33.569 1.00 89.12 160 ASP A N 1
ATOM 1175 C CA . ASP A 1 160 ? -8.195 -5.612 34.242 1.00 89.12 160 ASP A CA 1
ATOM 1176 C C . ASP A 1 160 ? -8.464 -6.751 35.258 1.00 89.12 160 ASP A C 1
ATOM 1178 O O . ASP A 1 160 ? -8.645 -7.908 34.861 1.00 89.12 160 ASP A O 1
ATOM 1182 N N . PRO A 1 161 ? -8.486 -6.463 36.577 1.00 87.06 161 PRO A N 1
ATOM 1183 C CA . PRO A 1 161 ? -8.338 -5.139 37.176 1.00 87.06 161 PRO A CA 1
ATOM 1184 C C . PRO A 1 161 ? -6.891 -4.643 37.117 1.00 87.06 161 PRO A C 1
ATOM 1186 O O . PRO A 1 161 ? -5.946 -5.414 37.265 1.00 87.06 161 PRO A O 1
ATOM 1189 N N . CYS A 1 162 ? -6.721 -3.330 36.972 1.00 76.25 162 CYS A N 1
ATOM 1190 C CA . CYS A 1 162 ? -5.407 -2.696 37.007 1.00 76.25 162 CYS A CA 1
ATOM 1191 C C . CYS A 1 162 ? -4.793 -2.869 38.411 1.00 76.25 162 CYS A C 1
ATOM 1193 O O . CYS A 1 162 ? -5.228 -2.228 39.373 1.00 76.25 162 CYS A O 1
ATOM 1195 N N . THR A 1 163 ? -3.831 -3.787 38.550 1.00 72.44 163 THR A N 1
ATOM 1196 C CA . THR A 1 163 ? -3.113 -4.046 39.808 1.00 72.44 163 THR A CA 1
ATOM 1197 C C . THR A 1 163 ? -1.777 -3.292 39.822 1.00 72.44 163 THR A C 1
ATOM 1199 O O . THR A 1 163 ? -1.013 -3.471 38.872 1.00 72.44 163 THR A O 1
ATOM 1202 N N . PRO A 1 164 ? -1.486 -2.477 40.858 1.00 65.62 164 PRO A N 1
ATOM 1203 C CA . PRO A 1 164 ? -0.211 -1.767 41.010 1.00 65.62 164 PRO A CA 1
ATOM 1204 C C . PRO A 1 164 ? 1.023 -2.671 41.076 1.00 65.62 164 PRO A C 1
ATOM 1206 O O . PRO A 1 164 ? 0.900 -3.802 41.603 1.00 65.62 164 PRO A O 1
#

Foldseek 3Di:
DPQLDKDKDKDKDWQVVFAQQDQAPVANAARFRKDKDKDFAAAPWKKKKKKKKDDWQKKKWKFFPDPRDNVRTPDIWRADPVVDPNMTIDTDMDHGGMMMIMITHNHNVITTIMMMMMMIHIPDYFCQVVAAWDGRVRNDINHDEDPQWDQDPSNDTAGVVHDD

Organism: NCBI:txid63592

Secondary structure (DSSP, 8-state):
--BT-EEEEEEEEEGGGSB-----TT-TT----BEEEEEEEEEEEEEEEEEEEESSSEEEEEEES-SS-GGGEEEEES--TTTBTTB-EEEEEEEEEEEEEEEEESSTT--SEEEEEEEEEET-----TT-SSEE-SSSSEEE-PPTTEEE-TTS-EEESS---